Protein AF-A0A3D5GNB7-F1 (afdb_monomer_lite)

Foldseek 3Di:
DALQPDDDLVVQQVLLVVLVHHDDSVVSVQSNCCSPVVHDDDDDDDPPPCPVVVLVSNCVSNVHDRDDDDDDPPDDPCNVPHDDPVVVVVVVVVVVVVVVVVPPPDDD

Secondary structure (DSSP, 8-state):
--TT---SHHHHHHHHHHTT----HHHHHHHHHHHHHT--------TTSSHHHHHHHHHHHHT---------TT--HHHHH----HHHHHHHHHHHHHHHHHTS----

Sequence (108 aa):
MGVHDVATVDEVVEALAGCEYLADEGLATAIFLALRLQRPLLLEGEAGVGKTEVGKALASWSDGGLIRLQCFEGLDSAQAVYEWDYAKQLLHLRATEAAGAASGVDVA

Structure (mmCIF, N/CA/C/O backbone):
data_AF-A0A3D5GNB7-F1
#
_entry.id   AF-A0A3D5GNB7-F1
#
loop_
_atom_site.group_PDB
_atom_site.id
_atom_site.type_symbol
_atom_site.label_atom_id
_atom_site.label_alt_id
_atom_site.label_comp_id
_atom_site.label_asym_id
_atom_site.label_entity_id
_atom_site.label_seq_id
_atom_site.pdbx_PDB_ins_code
_atom_site.Cartn_x
_atom_site.Cartn_y
_atom_site.Cartn_z
_atom_site.occupancy
_atom_site.B_iso_or_equiv
_atom_site.auth_seq_id
_atom_site.auth_comp_id
_atom_site.auth_asym_id
_atom_site.auth_atom_id
_atom_site.pdbx_PDB_model_num
ATOM 1 N N . MET A 1 1 ? -10.704 -14.176 4.027 1.00 55.16 1 MET A N 1
ATOM 2 C CA . MET A 1 1 ? -11.530 -13.011 3.654 1.00 55.16 1 MET A CA 1
ATOM 3 C C . MET A 1 1 ? -10.658 -12.144 2.770 1.00 55.16 1 MET A C 1
ATOM 5 O O . MET A 1 1 ? -9.562 -11.819 3.205 1.00 55.16 1 MET A O 1
ATOM 9 N N . GLY A 1 2 ? -11.041 -11.921 1.512 1.00 65.25 2 GLY A N 1
ATOM 10 C CA . GLY A 1 2 ? -10.205 -11.159 0.581 1.00 65.25 2 GLY A CA 1
ATOM 11 C C . GLY A 1 2 ? -10.216 -9.671 0.924 1.00 65.25 2 GLY A C 1
ATOM 12 O O . GLY A 1 2 ? -11.188 -9.178 1.491 1.00 65.25 2 GLY A O 1
ATOM 13 N N . VAL A 1 3 ? -9.164 -8.946 0.536 1.00 75.50 3 VAL A N 1
ATOM 14 C CA . VAL A 1 3 ? -9.009 -7.498 0.788 1.00 75.50 3 VAL A CA 1
ATOM 15 C C . VAL A 1 3 ? -10.191 -6.654 0.259 1.00 75.50 3 VAL A C 1
ATOM 17 O O . VAL A 1 3 ? -10.401 -5.524 0.686 1.00 75.50 3 VAL A O 1
ATOM 20 N N . HIS A 1 4 ? -10.981 -7.204 -0.668 1.00 73.38 4 HIS A N 1
ATOM 21 C CA . HIS A 1 4 ? -12.112 -6.542 -1.325 1.00 73.38 4 HIS A CA 1
ATOM 22 C C . HIS A 1 4 ? -13.457 -6.670 -0.587 1.00 73.38 4 HIS A C 1
ATOM 24 O O . HIS A 1 4 ? -14.365 -5.891 -0.874 1.00 73.38 4 HIS A O 1
ATOM 30 N N . ASP A 1 5 ? -13.583 -7.598 0.367 1.00 83.38 5 ASP A N 1
ATOM 31 C CA . ASP A 1 5 ? -14.857 -7.904 1.048 1.00 83.38 5 ASP A CA 1
ATOM 32 C C . ASP A 1 5 ? -14.980 -7.278 2.444 1.00 83.38 5 ASP A C 1
ATOM 34 O O . ASP A 1 5 ? -15.919 -7.565 3.181 1.00 83.38 5 ASP A O 1
ATOM 38 N N . VAL A 1 6 ? -14.042 -6.406 2.809 1.00 89.94 6 VAL A N 1
ATOM 39 C CA . VAL A 1 6 ? -14.015 -5.760 4.122 1.00 89.94 6 VAL A CA 1
ATOM 40 C C . VAL A 1 6 ? -15.198 -4.813 4.292 1.00 89.94 6 VAL A C 1
ATOM 42 O O . VAL A 1 6 ? -15.442 -3.942 3.448 1.00 89.94 6 VAL A O 1
ATOM 45 N N . ALA A 1 7 ? -15.914 -4.958 5.404 1.00 92.38 7 ALA A N 1
ATOM 46 C CA . ALA A 1 7 ? -17.113 -4.191 5.717 1.00 92.38 7 ALA A CA 1
ATOM 47 C C . ALA A 1 7 ? -16.865 -3.066 6.732 1.00 92.38 7 ALA A C 1
ATOM 49 O O . ALA A 1 7 ? -17.601 -2.075 6.722 1.00 92.38 7 ALA A O 1
ATOM 50 N N . THR A 1 8 ? -15.838 -3.186 7.578 1.00 95.69 8 THR A N 1
ATOM 51 C CA . THR A 1 8 ? -15.580 -2.255 8.689 1.00 95.69 8 THR A CA 1
ATOM 52 C C . THR A 1 8 ? -14.105 -1.864 8.817 1.00 95.69 8 THR A C 1
ATOM 54 O O . THR A 1 8 ? -13.222 -2.508 8.256 1.00 95.69 8 THR A O 1
ATOM 57 N N . VAL A 1 9 ? -13.833 -0.787 9.562 1.00 97.19 9 VAL A N 1
ATOM 58 C CA . VAL A 1 9 ? -12.458 -0.364 9.887 1.00 97.19 9 VAL A CA 1
ATOM 59 C C . VAL A 1 9 ? -11.788 -1.364 10.836 1.00 97.19 9 VAL A C 1
ATOM 61 O O . VAL A 1 9 ? -10.615 -1.676 10.648 1.00 97.19 9 VAL A O 1
ATOM 64 N N . ASP A 1 10 ? -12.532 -1.923 11.793 1.00 96.69 10 ASP A N 1
ATOM 65 C CA . ASP A 1 10 ? -12.011 -2.901 12.758 1.00 96.69 10 ASP A CA 1
ATOM 66 C C . ASP A 1 10 ? -11.494 -4.169 12.066 1.00 96.69 10 ASP A C 1
ATOM 68 O O . ASP A 1 10 ? -10.418 -4.662 12.396 1.00 96.69 10 ASP A O 1
ATOM 72 N N . GLU A 1 11 ? -12.185 -4.639 11.023 1.00 95.50 11 GLU A N 1
ATOM 73 C CA . GLU A 1 11 ? -11.713 -5.755 10.193 1.00 95.50 11 GLU A CA 1
ATOM 74 C C . GLU A 1 11 ? -10.363 -5.459 9.516 1.00 95.50 11 GLU A C 1
ATOM 76 O O . GLU A 1 11 ? -9.546 -6.367 9.359 1.00 95.50 11 GLU A O 1
ATOM 81 N N . VAL A 1 12 ? -10.094 -4.202 9.132 1.00 96.25 12 VAL A N 1
ATOM 82 C CA . VAL A 1 12 ? -8.778 -3.801 8.598 1.00 96.25 12 VAL A CA 1
ATOM 83 C C . VAL A 1 12 ? -7.715 -3.869 9.689 1.00 96.25 12 VAL A C 1
ATOM 85 O O . VAL A 1 12 ? -6.619 -4.368 9.440 1.00 96.25 12 VAL A O 1
ATOM 88 N N . VAL A 1 13 ? -8.026 -3.377 10.891 1.00 97.12 13 VAL A N 1
ATOM 89 C CA . VAL A 1 13 ? -7.103 -3.413 12.035 1.00 97.12 13 VAL A CA 1
ATOM 90 C C . VAL A 1 13 ? -6.734 -4.856 12.373 1.00 97.12 13 VAL A C 1
ATOM 92 O O . VAL A 1 13 ? -5.549 -5.174 12.477 1.00 97.12 13 VAL A O 1
ATOM 95 N N . GLU A 1 14 ? -7.724 -5.742 12.488 1.00 95.75 14 GLU A N 1
ATOM 96 C CA . GLU A 1 14 ? -7.512 -7.162 12.780 1.00 95.75 14 GLU A CA 1
ATOM 97 C C . GLU A 1 14 ? -6.707 -7.864 11.680 1.00 95.75 14 GLU A C 1
ATOM 99 O O . GLU A 1 14 ? -5.775 -8.617 11.972 1.00 95.75 14 GLU A O 1
ATOM 104 N N . ALA A 1 15 ? -7.018 -7.590 10.410 1.00 94.81 15 ALA A N 1
ATOM 105 C CA . ALA A 1 15 ? -6.309 -8.189 9.287 1.00 94.81 15 ALA A CA 1
ATOM 106 C C . ALA A 1 15 ? -4.836 -7.758 9.216 1.00 94.81 15 ALA A C 1
ATOM 108 O O . ALA A 1 15 ? -3.955 -8.595 8.999 1.00 94.81 15 ALA A O 1
ATOM 109 N N . LEU A 1 16 ? -4.553 -6.469 9.432 1.00 95.62 16 LEU A N 1
ATOM 110 C CA . LEU A 1 16 ? -3.185 -5.953 9.475 1.00 95.62 16 LEU A CA 1
ATOM 111 C C . LEU A 1 16 ? -2.419 -6.487 10.689 1.00 95.62 16 LEU A C 1
ATOM 113 O O . LEU A 1 16 ? -1.260 -6.876 10.541 1.00 95.62 16 LEU A O 1
ATOM 117 N N . ALA A 1 17 ? -3.066 -6.597 11.853 1.00 96.06 17 ALA A N 1
ATOM 118 C CA . ALA A 1 17 ? -2.463 -7.198 13.039 1.00 96.06 17 ALA A CA 1
ATOM 119 C C . ALA A 1 17 ? -2.087 -8.672 12.803 1.00 96.06 17 ALA A C 1
ATOM 121 O O . ALA A 1 17 ? -1.009 -9.106 13.209 1.00 96.06 17 ALA A O 1
ATOM 122 N N . GLY A 1 18 ? -2.925 -9.422 12.075 1.00 95.44 18 GLY A N 1
ATOM 123 C CA . GLY A 1 18 ? -2.616 -10.781 11.616 1.00 95.44 18 GLY A CA 1
ATOM 124 C C . GLY A 1 18 ? -1.422 -10.865 10.656 1.00 95.44 18 GLY A C 1
ATOM 125 O O . GLY A 1 18 ? -0.825 -11.930 10.520 1.00 95.44 18 GLY A O 1
ATOM 126 N N . CYS A 1 19 ? -1.042 -9.746 10.037 1.00 95.31 19 CYS A N 1
ATOM 127 C CA . CYS A 1 19 ? 0.140 -9.595 9.186 1.00 95.31 19 CYS A CA 1
ATOM 128 C C . CYS A 1 19 ? 1.305 -8.896 9.910 1.00 95.31 19 CYS A C 1
ATOM 130 O O . CYS A 1 19 ? 2.156 -8.293 9.256 1.00 95.31 19 CYS A O 1
ATOM 132 N N . GLU A 1 20 ? 1.324 -8.941 11.247 1.00 95.00 20 GLU A N 1
ATOM 133 C CA . GLU A 1 20 ? 2.356 -8.333 12.100 1.00 95.00 20 GLU A CA 1
ATOM 134 C C . GLU A 1 20 ? 2.486 -6.803 11.937 1.00 95.00 20 GLU A C 1
ATOM 136 O O . GLU A 1 20 ? 3.531 -6.219 12.229 1.00 95.00 20 GLU A O 1
ATOM 141 N N . TYR A 1 21 ? 1.413 -6.126 11.506 1.00 95.75 21 TYR A N 1
ATOM 142 C CA . TYR A 1 21 ? 1.367 -4.674 11.342 1.00 95.75 21 TYR A CA 1
ATOM 143 C C . TYR A 1 21 ? 0.322 -4.037 12.265 1.00 95.75 21 TYR A C 1
ATOM 145 O O . TYR A 1 21 ? -0.879 -4.254 12.121 1.00 95.75 21 TYR A O 1
ATOM 153 N N . LEU A 1 22 ? 0.772 -3.194 13.197 1.00 95.12 22 LEU A N 1
ATOM 154 C CA . LEU A 1 22 ? -0.118 -2.457 14.093 1.00 95.12 22 LEU A CA 1
ATOM 155 C C . LEU A 1 22 ? -0.507 -1.114 13.463 1.00 95.12 22 LEU A C 1
ATOM 157 O O . LEU A 1 22 ? 0.293 -0.179 13.439 1.00 95.12 22 LEU A O 1
ATOM 161 N N . ALA A 1 23 ? -1.733 -1.024 12.951 1.00 94.94 23 ALA A N 1
ATOM 162 C CA . ALA A 1 23 ? -2.291 0.217 12.425 1.00 94.94 23 ALA A CA 1
ATOM 163 C C . ALA A 1 23 ? -3.037 0.999 13.513 1.00 94.94 23 ALA A C 1
ATOM 165 O O . ALA A 1 23 ? -3.730 0.411 14.344 1.00 94.94 23 ALA A O 1
ATOM 166 N N . ASP A 1 24 ? -2.928 2.328 13.474 1.00 94.12 24 ASP A N 1
ATOM 167 C CA . ASP A 1 24 ? -3.864 3.194 14.184 1.00 94.12 24 ASP A CA 1
ATOM 168 C C . ASP A 1 24 ? -5.199 3.306 13.424 1.00 94.12 24 ASP A C 1
ATOM 170 O O . ASP A 1 24 ? -5.335 2.884 12.270 1.00 94.12 24 ASP A O 1
ATOM 174 N N . GLU A 1 25 ? -6.199 3.888 14.084 1.00 94.94 25 GLU A N 1
ATOM 175 C CA . GLU A 1 25 ? -7.537 4.074 13.517 1.00 94.94 25 GLU A CA 1
ATOM 176 C C . GLU A 1 25 ? -7.516 4.923 12.234 1.00 94.94 25 GLU A C 1
ATOM 178 O O . GLU A 1 25 ? -8.266 4.653 11.294 1.00 94.94 25 GLU A O 1
ATOM 183 N N . GLY A 1 26 ? -6.634 5.925 12.155 1.00 95.12 26 GLY A N 1
ATOM 184 C CA . GLY A 1 26 ? -6.537 6.825 11.006 1.00 95.12 26 GLY A CA 1
ATOM 185 C C . GLY A 1 26 ? -6.047 6.110 9.748 1.00 95.12 26 GLY A C 1
ATOM 186 O O . GLY A 1 26 ? -6.667 6.209 8.686 1.00 95.12 26 GLY A O 1
ATOM 187 N N . LEU A 1 27 ? -4.966 5.342 9.871 1.00 95.69 27 LEU A N 1
ATOM 188 C CA . LEU A 1 27 ? -4.410 4.531 8.796 1.00 95.69 27 LEU A CA 1
ATOM 189 C C . LEU A 1 27 ? -5.369 3.409 8.392 1.00 95.69 27 LEU A C 1
ATOM 191 O O . LEU A 1 27 ? -5.590 3.206 7.197 1.00 95.69 27 LEU A O 1
ATOM 195 N N . ALA A 1 28 ? -5.975 2.718 9.360 1.00 96.38 28 ALA A N 1
ATOM 196 C CA . ALA A 1 28 ? -6.964 1.680 9.082 1.00 96.38 28 ALA A CA 1
ATOM 197 C C . ALA A 1 28 ? -8.174 2.246 8.322 1.00 96.38 28 ALA A C 1
ATOM 199 O O . ALA A 1 28 ? -8.609 1.660 7.330 1.00 96.38 28 ALA A O 1
ATOM 200 N N . THR A 1 29 ? -8.657 3.430 8.709 1.00 96.88 29 THR A N 1
ATOM 201 C CA . THR A 1 29 ? -9.743 4.132 8.009 1.00 96.88 29 THR A CA 1
ATOM 202 C C . THR A 1 29 ? -9.341 4.514 6.585 1.00 96.88 29 THR A C 1
ATOM 204 O O . THR A 1 29 ? -10.109 4.305 5.645 1.00 96.88 29 THR A O 1
ATOM 207 N N . ALA A 1 30 ? -8.132 5.046 6.388 1.00 96.75 30 ALA A N 1
ATOM 208 C CA . ALA A 1 30 ? -7.641 5.413 5.061 1.00 96.75 30 ALA A CA 1
ATOM 209 C C . ALA A 1 30 ? -7.518 4.192 4.132 1.00 96.75 30 ALA A C 1
ATOM 211 O O . ALA A 1 30 ? -7.935 4.252 2.973 1.00 96.75 30 ALA A O 1
ATOM 212 N N . ILE A 1 31 ? -7.007 3.070 4.650 1.00 95.81 31 ILE A N 1
ATOM 213 C CA . ILE A 1 31 ? -6.921 1.795 3.927 1.00 95.81 31 ILE A CA 1
ATOM 214 C C . ILE A 1 31 ? -8.320 1.267 3.605 1.00 95.81 31 ILE A C 1
ATOM 216 O O . ILE A 1 31 ? -8.590 0.940 2.451 1.00 95.81 31 ILE A O 1
ATOM 220 N N . PHE A 1 32 ? -9.231 1.244 4.582 1.00 96.06 32 PHE A N 1
ATOM 221 C CA . PHE A 1 32 ? -10.623 0.838 4.380 1.00 96.06 32 PHE A CA 1
ATOM 222 C C . PHE A 1 32 ? -11.274 1.620 3.232 1.00 96.06 32 PHE A C 1
ATOM 224 O O . PHE A 1 32 ? -11.844 1.034 2.311 1.00 96.06 32 PHE A O 1
ATOM 231 N N . LEU A 1 33 ? -11.142 2.949 3.238 1.00 95.75 33 LEU A N 1
ATOM 232 C CA . LEU A 1 33 ? -11.686 3.803 2.184 1.00 95.75 33 LEU A CA 1
ATOM 233 C C . LEU A 1 33 ? -11.011 3.557 0.831 1.00 95.75 33 LEU A C 1
ATOM 235 O O . LEU A 1 33 ? -11.708 3.502 -0.180 1.00 95.75 33 LEU A O 1
ATOM 239 N N . ALA A 1 34 ? -9.689 3.375 0.788 1.00 95.06 34 ALA A N 1
ATOM 240 C CA . ALA A 1 34 ? -8.971 3.056 -0.446 1.00 95.06 34 ALA A CA 1
ATOM 241 C C . ALA A 1 34 ? -9.474 1.744 -1.073 1.00 95.06 34 ALA A C 1
ATOM 243 O O . ALA A 1 34 ? -9.727 1.694 -2.280 1.00 95.06 34 ALA A O 1
ATOM 244 N N . LEU A 1 35 ? -9.707 0.719 -0.245 1.00 93.00 35 LEU A N 1
ATOM 245 C CA . LEU A 1 35 ? -10.259 -0.573 -0.654 1.00 93.00 35 LEU A CA 1
ATOM 246 C C . LEU A 1 35 ? -11.715 -0.452 -1.121 1.00 93.00 35 LEU A C 1
ATOM 248 O O . LEU A 1 35 ? -12.061 -0.956 -2.187 1.00 93.00 35 LEU A O 1
ATOM 252 N N . ARG A 1 36 ? -12.573 0.265 -0.388 1.00 92.50 36 ARG A N 1
ATOM 253 C CA . ARG A 1 36 ? -13.995 0.428 -0.748 1.00 92.50 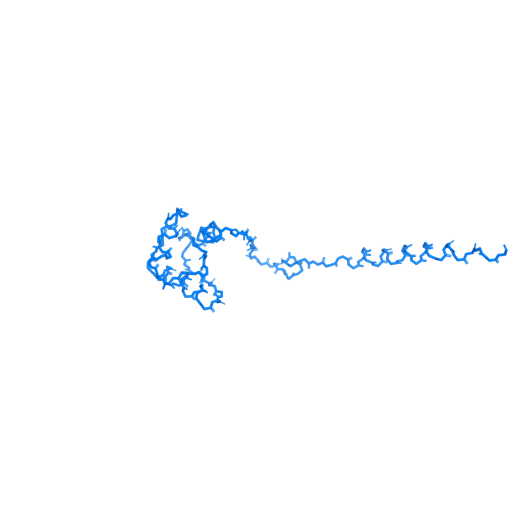36 ARG A CA 1
ATOM 254 C C . ARG A 1 36 ? -14.211 1.300 -1.981 1.00 92.50 36 ARG A C 1
ATOM 256 O O . ARG A 1 36 ? -15.101 1.020 -2.779 1.00 92.50 36 ARG A O 1
ATOM 263 N N . LEU A 1 37 ? -13.418 2.357 -2.132 1.00 93.50 37 LEU A N 1
ATOM 264 C CA . LEU A 1 37 ? -13.531 3.309 -3.239 1.00 93.50 37 LEU A CA 1
ATOM 265 C C . LEU A 1 37 ? -12.705 2.901 -4.460 1.00 93.50 37 LEU A C 1
ATOM 267 O O . LEU A 1 37 ? -12.837 3.540 -5.503 1.00 93.50 37 LEU A O 1
ATOM 271 N N . GLN A 1 38 ? -11.850 1.880 -4.336 1.00 91.94 38 GLN A N 1
ATOM 272 C CA . GLN A 1 38 ? -10.905 1.468 -5.377 1.00 91.94 38 GLN A CA 1
ATOM 273 C C . GLN A 1 38 ? -10.031 2.649 -5.836 1.00 91.94 38 GLN A C 1
ATOM 275 O O . GLN A 1 38 ? -9.883 2.932 -7.027 1.00 91.94 38 GLN A O 1
ATOM 280 N N . ARG A 1 39 ? -9.481 3.394 -4.867 1.00 94.94 39 ARG A N 1
ATOM 281 C CA . ARG A 1 39 ? -8.652 4.585 -5.107 1.00 94.94 39 ARG A CA 1
ATOM 282 C C . ARG A 1 39 ? -7.224 4.369 -4.600 1.00 94.94 39 ARG A C 1
ATOM 284 O O . ARG A 1 39 ? -7.059 3.778 -3.537 1.00 94.94 39 ARG A O 1
ATOM 291 N N . PRO A 1 40 ? -6.199 4.877 -5.314 1.00 95.06 40 PRO A N 1
ATOM 292 C CA . PRO A 1 40 ? -4.820 4.820 -4.840 1.00 95.06 40 PRO A CA 1
ATOM 293 C C . PRO A 1 40 ? -4.641 5.534 -3.498 1.00 95.06 40 PRO A C 1
ATOM 295 O O . PRO A 1 40 ? -5.250 6.580 -3.266 1.00 95.06 40 PRO A O 1
ATOM 298 N N . LEU A 1 41 ? -3.765 4.987 -2.656 1.00 94.31 41 LEU A N 1
ATOM 299 C CA . LEU A 1 41 ? -3.421 5.535 -1.349 1.00 94.31 41 LEU A CA 1
ATOM 300 C C . LEU A 1 41 ? -2.010 6.135 -1.391 1.00 94.31 41 LEU A C 1
ATOM 302 O O . LEU A 1 41 ? -1.051 5.448 -1.737 1.00 94.31 41 LEU A O 1
ATOM 306 N N . LEU A 1 42 ? -1.890 7.412 -1.025 1.00 95.06 42 LEU A N 1
ATOM 307 C CA . LEU A 1 42 ? -0.612 8.079 -0.782 1.00 95.06 42 LEU A CA 1
ATOM 308 C C . LEU A 1 42 ? -0.391 8.166 0.730 1.00 95.06 42 LEU A C 1
ATOM 310 O O . LEU A 1 42 ? -1.281 8.610 1.452 1.00 95.06 42 LEU A O 1
ATOM 314 N N . LEU A 1 43 ? 0.785 7.749 1.198 1.00 93.19 43 LEU A N 1
ATOM 315 C CA . LEU A 1 43 ? 1.137 7.762 2.616 1.00 93.19 43 LEU A CA 1
ATOM 316 C C . LEU A 1 43 ? 2.259 8.760 2.890 1.00 93.19 43 LEU A C 1
ATOM 318 O O . LEU A 1 43 ? 3.379 8.604 2.399 1.00 93.19 43 LEU A O 1
ATOM 322 N N . GLU A 1 44 ? 1.968 9.745 3.731 1.00 92.81 44 GLU A N 1
ATOM 323 C CA . GLU A 1 44 ? 2.910 10.775 4.169 1.00 92.81 44 GLU A CA 1
ATOM 324 C C . GLU A 1 44 ? 3.277 10.587 5.646 1.00 92.81 44 GLU A C 1
ATOM 326 O O . GLU A 1 44 ? 2.518 10.026 6.430 1.00 92.81 44 GLU A O 1
ATOM 331 N N . GLY A 1 45 ? 4.475 11.025 6.038 1.00 90.88 45 GLY A N 1
ATOM 332 C CA . GLY A 1 45 ? 4.900 11.038 7.442 1.00 90.88 45 GLY A CA 1
ATOM 333 C C . GLY A 1 45 ? 6.417 11.013 7.600 1.00 90.88 45 GLY A C 1
ATOM 334 O O . GLY A 1 45 ? 7.148 10.986 6.608 1.00 90.88 45 GLY A O 1
ATOM 335 N N . GLU A 1 46 ? 6.900 10.881 8.829 1.00 91.69 46 GLU A N 1
ATOM 336 C CA . GLU A 1 46 ? 8.336 10.851 9.138 1.00 91.69 46 GLU A CA 1
ATOM 337 C C . GLU A 1 46 ? 9.039 9.560 8.693 1.00 91.69 46 GLU A C 1
ATOM 339 O O . GLU A 1 46 ? 8.417 8.515 8.474 1.00 91.69 46 GLU A O 1
ATOM 344 N N . ALA A 1 47 ? 10.359 9.603 8.528 1.00 88.56 47 ALA A N 1
ATOM 345 C CA . ALA A 1 47 ? 11.126 8.400 8.223 1.00 88.56 47 ALA A CA 1
ATOM 346 C C . ALA A 1 47 ? 10.986 7.369 9.362 1.00 88.56 47 ALA A C 1
ATOM 348 O O . ALA A 1 47 ? 11.086 7.714 10.533 1.00 88.56 47 ALA A O 1
ATOM 349 N N . GLY A 1 48 ? 10.758 6.098 9.018 1.00 87.62 48 GLY A N 1
ATOM 350 C CA . GLY A 1 48 ? 10.697 5.003 9.997 1.00 87.62 48 GLY A CA 1
ATOM 351 C C . GLY A 1 48 ? 9.317 4.683 10.587 1.00 87.62 48 GLY A C 1
ATOM 352 O O . GLY A 1 48 ? 9.198 3.682 11.278 1.00 87.62 48 GLY A O 1
ATOM 353 N N . VAL A 1 49 ? 8.255 5.426 10.258 1.00 91.19 49 VAL A N 1
ATOM 354 C CA . VAL A 1 49 ? 6.887 5.189 10.790 1.00 91.19 49 VAL A CA 1
ATOM 355 C C . VAL A 1 49 ? 6.121 4.024 10.130 1.00 91.19 49 VAL A C 1
ATOM 357 O O . VAL A 1 49 ? 4.899 3.989 10.156 1.00 91.19 49 VAL A O 1
ATOM 360 N N . GLY A 1 50 ? 6.810 3.090 9.467 1.00 90.56 50 GLY A N 1
ATOM 361 C CA . GLY A 1 50 ? 6.161 1.900 8.887 1.00 90.56 50 GLY A CA 1
ATOM 362 C C . GLY A 1 50 ? 5.530 2.062 7.494 1.00 90.56 50 GLY A C 1
ATOM 363 O O . GLY A 1 50 ? 4.945 1.110 6.989 1.00 90.56 50 GLY A O 1
ATOM 364 N N . LYS A 1 51 ? 5.716 3.199 6.804 1.00 94.12 51 LYS A N 1
ATOM 365 C CA . LYS A 1 51 ? 5.202 3.432 5.429 1.00 94.12 51 LYS A CA 1
ATOM 366 C C . LYS A 1 51 ? 5.542 2.338 4.412 1.00 94.12 51 LYS A C 1
ATOM 368 O O . LYS A 1 51 ? 4.762 2.073 3.509 1.00 94.12 51 LYS A O 1
ATOM 373 N N . THR A 1 52 ? 6.724 1.739 4.516 1.00 93.50 52 THR A N 1
ATOM 374 C CA . THR A 1 52 ? 7.125 0.643 3.622 1.00 93.50 52 THR A CA 1
ATOM 375 C C . THR A 1 52 ? 6.520 -0.686 4.067 1.00 93.50 52 THR A C 1
ATOM 377 O O . THR A 1 52 ? 6.150 -1.506 3.230 1.00 93.50 52 THR A O 1
ATOM 380 N N . GLU A 1 53 ? 6.406 -0.900 5.378 1.00 95.19 53 GLU A N 1
ATOM 381 C CA . GLU A 1 53 ? 5.906 -2.154 5.946 1.00 95.19 53 GLU A CA 1
ATOM 382 C C . GLU A 1 53 ? 4.413 -2.342 5.703 1.00 95.19 53 GLU A C 1
ATOM 384 O O . GLU A 1 53 ? 3.994 -3.453 5.397 1.00 95.19 53 GLU A O 1
ATOM 389 N N . VAL A 1 54 ? 3.616 -1.271 5.707 1.00 94.94 54 VAL A N 1
ATOM 390 C CA . VAL A 1 54 ? 2.180 -1.383 5.403 1.00 94.94 54 VAL A CA 1
ATOM 391 C C . VAL A 1 54 ? 1.928 -1.933 3.997 1.00 94.94 54 VAL A C 1
ATOM 393 O O . VAL A 1 54 ? 1.012 -2.723 3.804 1.00 94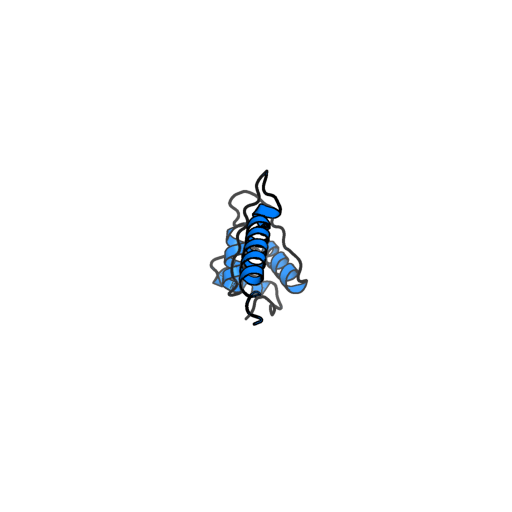.94 54 VAL A O 1
ATOM 396 N N . GLY A 1 55 ? 2.773 -1.599 3.014 1.00 94.75 55 GLY A N 1
ATOM 397 C CA . GLY A 1 55 ? 2.675 -2.163 1.665 1.00 94.75 55 GLY A CA 1
ATOM 398 C C . GLY A 1 55 ? 2.926 -3.674 1.642 1.00 94.75 55 GLY A C 1
ATOM 399 O O . GLY A 1 55 ? 2.241 -4.401 0.927 1.00 94.75 55 GLY A O 1
ATOM 400 N N . LYS A 1 56 ? 3.865 -4.160 2.464 1.00 95.19 56 LYS A N 1
ATOM 401 C CA . LYS A 1 56 ? 4.119 -5.598 2.635 1.00 95.19 56 LYS A CA 1
ATOM 402 C C . LYS A 1 56 ? 2.966 -6.286 3.356 1.00 95.19 56 LYS A C 1
ATOM 404 O O . LYS A 1 56 ? 2.522 -7.327 2.893 1.00 95.19 56 LYS A O 1
ATOM 409 N N . ALA A 1 57 ? 2.452 -5.683 4.426 1.00 95.50 57 ALA A N 1
ATOM 410 C CA . ALA A 1 57 ? 1.306 -6.208 5.162 1.00 95.50 57 ALA A CA 1
ATOM 411 C C . ALA A 1 57 ? 0.064 -6.323 4.264 1.00 95.50 57 ALA A C 1
ATOM 413 O O . ALA A 1 57 ? -0.592 -7.357 4.256 1.00 95.50 57 ALA A O 1
ATOM 414 N N . LEU A 1 58 ? -0.216 -5.307 3.439 1.00 94.38 58 LEU A N 1
ATOM 415 C CA . LEU A 1 58 ? -1.313 -5.331 2.465 1.00 94.38 58 LEU A CA 1
ATOM 416 C C . LEU A 1 58 ? -1.132 -6.422 1.398 1.00 94.38 58 LEU A C 1
ATOM 418 O O . LEU A 1 58 ? -2.103 -7.081 1.027 1.00 94.38 58 LEU A O 1
ATOM 422 N N . ALA A 1 59 ? 0.092 -6.638 0.908 1.00 94.50 59 ALA A N 1
ATOM 423 C CA . ALA A 1 59 ? 0.384 -7.717 -0.034 1.00 94.50 59 ALA A CA 1
ATOM 424 C C . ALA A 1 59 ? 0.174 -9.100 0.604 1.00 94.50 59 ALA A C 1
ATOM 426 O O . ALA A 1 59 ? -0.533 -9.926 0.034 1.00 94.50 59 ALA A O 1
ATOM 427 N N . SER A 1 60 ? 0.695 -9.315 1.818 1.00 93.88 60 SER A N 1
ATOM 428 C CA . SER A 1 60 ? 0.485 -10.550 2.586 1.00 93.88 60 SER A CA 1
ATOM 429 C C . SER A 1 60 ? -0.993 -10.804 2.873 1.00 93.88 60 SER A C 1
ATOM 431 O O . SER A 1 60 ? -1.474 -11.918 2.698 1.00 93.88 60 SER A O 1
ATOM 433 N N . TRP A 1 61 ? -1.736 -9.770 3.270 1.00 94.00 61 TRP A N 1
ATOM 434 C CA . TRP A 1 61 ? -3.165 -9.886 3.550 1.00 94.00 61 TRP A CA 1
ATOM 435 C C . TRP A 1 61 ? -3.983 -10.203 2.290 1.00 94.00 61 TRP A C 1
ATOM 437 O O . TRP A 1 61 ? -4.899 -11.024 2.329 1.00 94.00 61 TRP A O 1
ATOM 447 N N . SER A 1 62 ? -3.657 -9.571 1.162 1.00 91.00 62 SER A N 1
ATOM 448 C CA . SER A 1 62 ? -4.354 -9.803 -0.110 1.00 91.00 62 SER A CA 1
ATOM 449 C C . SER A 1 62 ? -3.944 -11.093 -0.826 1.00 91.00 62 SER A C 1
ATOM 451 O O . SER A 1 62 ? -4.541 -11.401 -1.856 1.00 91.00 62 SER A O 1
ATOM 453 N N . ASP A 1 63 ? -2.956 -11.831 -0.304 1.00 90.50 63 ASP A N 1
ATOM 454 C CA . ASP A 1 63 ? -2.273 -12.934 -1.002 1.00 90.50 63 ASP A CA 1
ATOM 455 C C . ASP A 1 63 ? -1.764 -12.506 -2.398 1.00 90.50 63 ASP A C 1
ATOM 457 O O . ASP A 1 63 ? -1.758 -13.256 -3.375 1.00 90.50 63 ASP A O 1
ATOM 461 N N . GLY A 1 64 ? -1.395 -11.226 -2.506 1.00 90.50 64 GLY A N 1
ATOM 462 C CA . GLY A 1 64 ? -1.011 -10.563 -3.742 1.00 90.50 64 GLY A CA 1
ATOM 463 C C . GLY A 1 64 ? 0.501 -10.392 -3.876 1.00 90.50 64 GLY A C 1
ATOM 464 O O . GLY A 1 64 ? 1.254 -10.359 -2.903 1.00 90.50 64 GLY A O 1
ATOM 465 N N . GLY A 1 65 ? 0.967 -10.218 -5.112 1.00 93.25 65 GLY A N 1
ATOM 466 C CA . GLY A 1 65 ? 2.363 -9.869 -5.374 1.00 93.25 65 GLY A CA 1
ATOM 467 C C . GLY A 1 65 ? 2.678 -8.421 -4.986 1.00 93.25 65 GLY A C 1
ATOM 468 O O . GLY A 1 65 ? 2.002 -7.496 -5.434 1.00 93.25 65 GLY A O 1
ATOM 469 N N . LEU A 1 66 ? 3.751 -8.204 -4.216 1.00 94.62 66 LEU A N 1
ATOM 470 C CA . LEU A 1 66 ? 4.279 -6.864 -3.945 1.00 94.62 66 LEU A CA 1
ATOM 471 C C . LEU A 1 66 ? 5.296 -6.452 -5.015 1.00 94.62 66 LEU A C 1
ATOM 473 O O . LEU A 1 66 ? 6.434 -6.924 -5.023 1.00 94.62 66 LEU A O 1
ATOM 477 N N . ILE A 1 67 ? 4.914 -5.510 -5.876 1.00 93.25 67 ILE A N 1
ATOM 478 C CA . ILE A 1 67 ? 5.832 -4.884 -6.832 1.00 93.25 67 ILE A CA 1
ATOM 479 C C . ILE A 1 67 ? 6.371 -3.595 -6.213 1.00 93.25 67 ILE A C 1
ATOM 481 O O . ILE A 1 67 ? 5.620 -2.662 -5.935 1.00 93.25 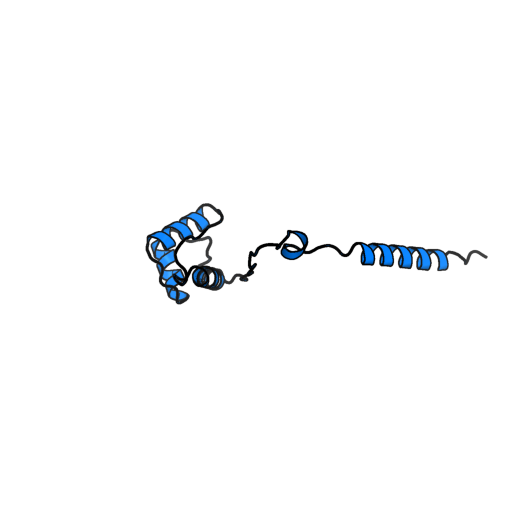67 ILE A O 1
ATOM 485 N N . ARG A 1 68 ? 7.689 -3.532 -6.001 1.00 93.06 68 ARG A N 1
ATOM 486 C CA . ARG A 1 68 ? 8.358 -2.361 -5.422 1.00 93.06 68 ARG A CA 1
ATOM 487 C C . ARG A 1 68 ? 9.087 -1.568 -6.502 1.00 93.06 68 ARG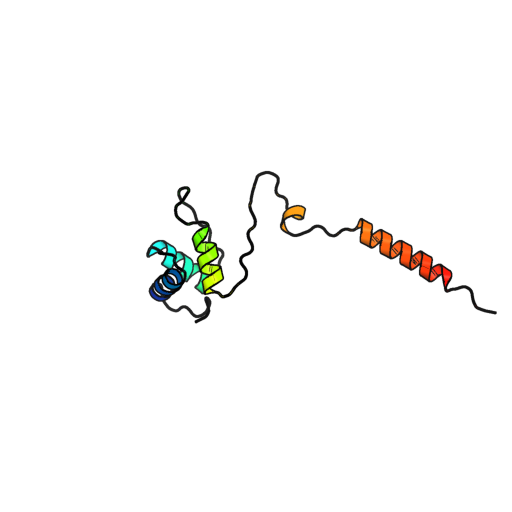 A C 1
ATOM 489 O O . ARG A 1 68 ? 10.149 -1.987 -6.953 1.00 93.06 68 ARG A O 1
ATOM 496 N N .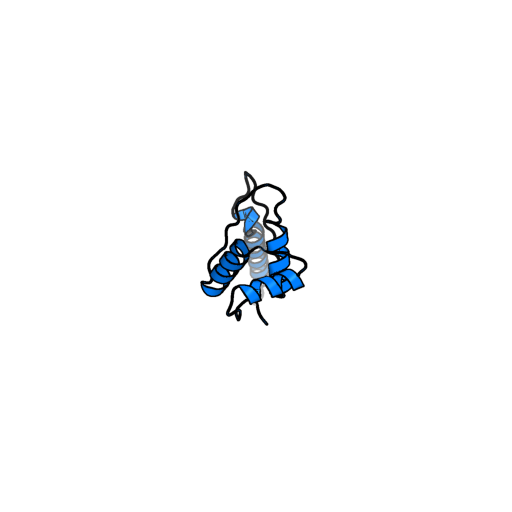 LEU A 1 69 ? 8.555 -0.397 -6.846 1.00 92.50 69 LEU A N 1
ATOM 497 C CA . LEU A 1 69 ? 9.235 0.601 -7.672 1.00 92.50 69 LEU A CA 1
ATOM 498 C C . LEU A 1 69 ? 9.817 1.690 -6.767 1.00 92.50 69 LEU A C 1
ATOM 500 O O . LEU A 1 69 ? 9.087 2.363 -6.044 1.00 92.50 69 LEU A O 1
ATOM 504 N N . GLN A 1 70 ? 11.138 1.850 -6.783 1.00 91.94 70 GLN A N 1
ATOM 505 C CA . GLN A 1 70 ? 11.792 2.939 -6.067 1.00 91.94 70 GLN A CA 1
ATOM 506 C C . GLN A 1 70 ? 11.855 4.165 -6.975 1.00 91.94 70 GLN A C 1
ATOM 508 O O . GLN A 1 70 ? 12.588 4.159 -7.957 1.00 91.94 70 GLN A O 1
ATOM 513 N N . CYS A 1 71 ? 11.110 5.212 -6.631 1.00 91.81 71 CYS A N 1
ATOM 514 C CA . CYS A 1 71 ? 11.168 6.484 -7.343 1.00 91.81 71 CYS A CA 1
ATOM 515 C C . CYS A 1 71 ? 12.380 7.293 -6.872 1.00 91.81 71 CYS A C 1
ATOM 517 O O . CYS A 1 71 ? 12.547 7.538 -5.677 1.00 91.81 71 CYS A O 1
ATOM 519 N N . PHE A 1 72 ? 13.217 7.706 -7.815 1.00 92.81 72 PHE A N 1
ATOM 520 C CA . PHE A 1 72 ? 14.367 8.575 -7.589 1.00 92.81 72 PHE A CA 1
ATOM 521 C C . PHE A 1 72 ? 14.524 9.525 -8.781 1.00 92.81 72 PHE A C 1
ATOM 523 O O . PHE A 1 72 ? 13.878 9.356 -9.817 1.00 92.81 72 PHE A O 1
ATOM 530 N N . GLU A 1 73 ? 15.357 10.548 -8.625 1.00 94.31 73 GLU A N 1
ATOM 531 C CA . GLU A 1 73 ? 15.605 11.522 -9.686 1.00 94.31 73 GLU A CA 1
ATOM 532 C C . GLU A 1 73 ? 16.258 10.857 -10.907 1.00 94.31 73 GLU A C 1
ATOM 534 O O . GLU A 1 73 ? 17.272 10.174 -10.786 1.00 94.31 73 GLU A O 1
ATOM 539 N N . GLY A 1 74 ? 15.670 11.055 -12.088 1.00 90.50 74 GLY A N 1
ATOM 540 C CA . GLY A 1 74 ? 16.134 10.430 -13.328 1.00 90.50 74 GLY A CA 1
ATOM 541 C C . GLY A 1 74 ? 15.499 9.073 -13.646 1.00 90.50 74 GLY A C 1
ATOM 542 O O . GLY A 1 74 ? 15.823 8.517 -14.689 1.00 90.50 74 GLY A O 1
ATOM 543 N N . LEU A 1 75 ? 14.582 8.563 -12.810 1.00 91.56 75 LEU A N 1
ATOM 544 C CA . LEU A 1 75 ? 13.705 7.457 -13.203 1.00 91.56 75 LEU A CA 1
ATOM 545 C C . LEU A 1 75 ? 12.704 7.947 -14.262 1.00 91.56 75 LEU A C 1
ATOM 547 O O . LEU A 1 75 ? 11.912 8.853 -13.992 1.00 91.56 75 LEU A O 1
ATOM 551 N N . ASP A 1 76 ? 12.710 7.325 -15.439 1.00 90.50 76 ASP A N 1
ATOM 552 C CA . ASP A 1 76 ? 11.759 7.602 -16.519 1.00 90.50 76 ASP A CA 1
ATOM 553 C C . ASP A 1 76 ? 10.780 6.437 -16.772 1.00 90.50 76 ASP A C 1
ATOM 555 O O . ASP A 1 76 ? 10.844 5.369 -16.154 1.00 90.50 76 ASP A O 1
ATOM 559 N N . SER A 1 77 ? 9.820 6.652 -17.674 1.00 86.75 77 SER A N 1
ATOM 560 C CA . SER A 1 77 ? 8.799 5.654 -18.007 1.00 86.75 77 SER A CA 1
ATOM 561 C C . SER A 1 77 ? 9.364 4.421 -18.713 1.00 86.75 77 SER A C 1
ATOM 563 O O . SER A 1 77 ? 8.846 3.324 -18.498 1.00 86.75 77 SER A O 1
ATOM 565 N N . ALA A 1 78 ? 10.413 4.578 -19.525 1.00 85.31 78 ALA A N 1
ATOM 566 C CA . ALA A 1 78 ? 11.058 3.479 -20.238 1.00 85.31 78 ALA A CA 1
ATOM 567 C C . ALA A 1 78 ? 11.713 2.504 -19.248 1.00 85.31 78 ALA A C 1
ATOM 569 O O . ALA A 1 78 ? 11.546 1.288 -19.356 1.00 85.31 78 ALA A O 1
ATOM 570 N N . GLN A 1 79 ? 12.369 3.044 -18.221 1.00 83.31 79 GLN A N 1
ATOM 571 C CA . GLN A 1 79 ? 12.956 2.281 -17.124 1.00 83.31 79 GLN A CA 1
ATOM 572 C C . GLN A 1 79 ? 11.904 1.678 -16.182 1.00 83.31 79 GLN A C 1
ATOM 574 O O . GLN A 1 79 ? 12.106 0.575 -15.678 1.00 83.31 79 GLN A O 1
ATOM 579 N N . ALA A 1 80 ? 10.792 2.378 -15.931 1.00 86.06 80 ALA A N 1
ATOM 580 C CA . ALA A 1 80 ? 9.769 1.932 -14.984 1.00 86.06 80 ALA A CA 1
ATOM 581 C C . ALA A 1 80 ? 8.816 0.860 -15.544 1.00 86.06 80 ALA A C 1
ATOM 583 O O . ALA A 1 80 ? 8.398 -0.025 -14.798 1.00 86.06 80 ALA A O 1
ATOM 584 N N . VAL A 1 81 ? 8.440 0.945 -16.826 1.00 83.50 81 VAL A N 1
ATOM 585 C CA . VAL A 1 81 ? 7.396 0.087 -17.424 1.00 83.50 81 VAL A CA 1
ATOM 586 C C . VAL A 1 81 ? 7.968 -1.003 -18.326 1.00 83.50 81 VAL A C 1
ATOM 588 O O . VAL A 1 81 ? 7.327 -2.047 -18.418 1.00 83.50 81 VAL A O 1
ATOM 591 N N . TYR A 1 82 ? 9.164 -0.788 -18.902 1.00 72.38 82 TYR A N 1
ATOM 592 C CA . TYR A 1 82 ? 9.829 -1.541 -19.985 1.00 72.38 82 TYR A CA 1
ATOM 593 C C . TYR A 1 82 ? 9.832 -0.775 -21.318 1.00 72.38 82 TYR A C 1
ATOM 595 O O . TYR A 1 82 ? 8.811 -0.230 -21.741 1.00 72.38 82 TYR A O 1
ATOM 603 N N . GLU A 1 83 ? 10.972 -0.798 -22.017 1.00 70.00 83 GLU A N 1
ATOM 604 C CA . GLU A 1 83 ? 11.106 -0.346 -23.404 1.00 70.00 83 GLU A CA 1
ATOM 605 C C . GLU A 1 83 ? 11.190 -1.551 -24.348 1.00 70.00 83 GLU A C 1
ATOM 607 O O . GLU A 1 83 ? 11.961 -2.489 -24.134 1.00 70.00 83 GLU A O 1
ATOM 612 N N . TRP A 1 84 ? 10.392 -1.521 -25.415 1.00 69.31 84 TRP A N 1
ATOM 613 C CA . TRP A 1 84 ? 10.454 -2.528 -26.469 1.00 69.31 84 TRP A CA 1
ATOM 614 C C . TRP A 1 84 ? 11.745 -2.389 -27.279 1.00 69.31 84 TRP A C 1
ATOM 616 O O . TRP A 1 84 ? 12.041 -1.325 -27.820 1.00 69.31 84 TRP A O 1
ATOM 626 N N . ASP A 1 85 ? 12.486 -3.489 -27.426 1.00 74.88 85 ASP A N 1
ATOM 627 C CA . ASP A 1 85 ? 13.699 -3.534 -28.247 1.00 74.88 85 ASP A CA 1
ATOM 628 C C . ASP A 1 85 ? 13.341 -3.570 -29.745 1.00 74.88 85 ASP A C 1
ATOM 630 O O . ASP A 1 85 ? 13.298 -4.621 -30.398 1.00 74.88 85 ASP A O 1
ATOM 634 N N . TYR A 1 86 ? 13.059 -2.386 -30.292 1.00 79.50 86 TYR A N 1
ATOM 635 C CA . TYR A 1 86 ? 12.741 -2.189 -31.706 1.00 79.50 86 TYR A CA 1
ATOM 636 C C . TYR A 1 86 ? 13.866 -2.661 -32.631 1.00 79.50 86 TYR A C 1
ATOM 638 O O . TYR A 1 86 ? 13.592 -3.155 -33.726 1.00 79.50 86 TYR A O 1
ATOM 646 N N . ALA A 1 87 ? 15.129 -2.550 -32.205 1.00 83.94 87 ALA A N 1
ATOM 647 C CA . ALA A 1 87 ? 16.268 -2.987 -33.003 1.00 83.94 87 ALA A CA 1
ATOM 648 C C . ALA A 1 87 ? 16.242 -4.507 -33.211 1.00 83.94 87 ALA A C 1
ATOM 650 O O . ALA A 1 87 ? 16.406 -4.969 -34.341 1.00 83.94 87 ALA A O 1
ATOM 651 N N . LYS A 1 88 ? 15.954 -5.289 -32.161 1.00 82.56 88 LYS A N 1
ATOM 652 C CA . LYS A 1 88 ? 15.759 -6.742 -32.287 1.00 82.56 88 LYS A CA 1
ATOM 653 C C . LYS A 1 88 ? 14.556 -7.101 -33.154 1.00 82.56 88 LYS A C 1
ATOM 655 O O . LYS A 1 88 ? 14.661 -8.035 -33.948 1.00 82.56 88 LYS A O 1
ATOM 660 N N . GLN A 1 89 ? 13.443 -6.373 -33.046 1.00 84.69 89 GLN A N 1
ATOM 661 C CA . GLN A 1 89 ? 12.283 -6.597 -33.919 1.00 84.69 89 GLN A CA 1
ATOM 662 C C . GLN A 1 89 ? 12.619 -6.356 -35.395 1.00 84.69 89 GLN A C 1
ATOM 664 O O . GLN A 1 89 ? 12.305 -7.193 -36.241 1.00 84.69 89 GLN A O 1
ATOM 669 N N . LEU A 1 90 ? 13.304 -5.254 -35.708 1.00 90.56 90 LEU A N 1
ATOM 670 C CA . LEU A 1 90 ? 13.767 -4.951 -37.063 1.00 90.56 90 LEU A CA 1
ATOM 671 C C . LEU A 1 90 ? 14.752 -6.004 -37.571 1.00 90.56 90 LEU A C 1
ATOM 673 O O . LEU A 1 90 ? 14.617 -6.463 -38.702 1.00 90.56 90 LEU A O 1
ATOM 677 N N . LEU A 1 91 ? 15.710 -6.425 -36.744 1.00 90.62 91 LEU A N 1
ATOM 678 C CA . LEU A 1 91 ? 16.675 -7.454 -37.125 1.00 90.62 91 LEU A CA 1
ATOM 679 C C . LEU A 1 91 ? 15.977 -8.788 -37.436 1.00 90.62 91 LEU A C 1
ATOM 681 O O . LEU A 1 91 ? 16.309 -9.438 -38.425 1.00 90.62 91 LEU A O 1
ATOM 685 N N . HIS A 1 92 ? 14.978 -9.166 -36.633 1.00 86.81 92 HIS A N 1
ATOM 686 C CA . HIS A 1 92 ? 14.166 -10.360 -36.861 1.00 86.81 92 HIS A CA 1
ATOM 687 C C . HIS A 1 92 ? 13.368 -10.277 -38.168 1.00 86.81 92 HIS A C 1
ATOM 689 O O . HIS A 1 92 ? 13.390 -11.233 -38.943 1.00 86.81 92 HIS A O 1
ATOM 695 N N . LEU A 1 93 ? 12.723 -9.136 -38.443 1.00 87.56 93 LEU A N 1
ATOM 696 C CA . LEU A 1 93 ? 12.007 -8.875 -39.700 1.00 87.56 93 LEU A CA 1
ATOM 697 C C . LEU A 1 93 ? 12.941 -8.985 -40.911 1.00 87.56 93 LEU A C 1
ATOM 699 O O . LEU A 1 93 ? 12.629 -9.675 -41.875 1.00 87.56 93 LEU A O 1
ATOM 703 N N . ARG A 1 94 ? 14.136 -8.388 -40.844 1.00 88.25 94 ARG A N 1
ATOM 704 C CA . ARG A 1 94 ? 15.127 -8.484 -41.929 1.00 88.25 94 ARG A CA 1
ATOM 705 C C . ARG A 1 94 ? 15.638 -9.907 -42.134 1.00 88.25 94 ARG A C 1
ATOM 707 O O . ARG A 1 94 ? 15.797 -10.340 -43.272 1.00 88.25 94 ARG A O 1
ATOM 714 N N . ALA A 1 95 ? 15.886 -10.640 -41.050 1.00 89.62 95 ALA A N 1
ATOM 715 C CA . ALA A 1 95 ? 16.318 -12.032 -41.126 1.00 89.62 95 ALA A CA 1
ATOM 716 C C . ALA A 1 95 ? 15.233 -12.939 -41.733 1.00 89.62 95 ALA A C 1
ATOM 718 O O . ALA A 1 95 ? 15.550 -13.819 -42.531 1.00 89.62 95 ALA A O 1
ATOM 719 N N . THR A 1 96 ? 13.958 -12.707 -41.403 1.00 85.50 96 THR A N 1
ATOM 720 C CA . THR A 1 96 ? 12.826 -13.447 -41.985 1.00 85.50 96 THR A CA 1
ATOM 721 C C . THR A 1 96 ? 12.575 -13.077 -43.448 1.00 85.50 96 THR A C 1
ATOM 723 O O . THR A 1 96 ? 12.352 -13.980 -44.249 1.00 85.50 96 THR A O 1
ATOM 726 N N . GLU A 1 97 ? 12.697 -11.803 -43.838 1.00 87.56 97 GLU A N 1
ATOM 727 C CA . GLU A 1 97 ? 12.666 -11.372 -45.249 1.00 87.56 97 GLU A CA 1
ATOM 728 C C . GLU A 1 97 ? 13.767 -12.057 -46.073 1.00 87.56 97 GLU A C 1
ATOM 730 O O . GLU A 1 97 ? 13.497 -12.614 -47.137 1.00 87.56 97 GLU A O 1
ATOM 735 N N . ALA A 1 98 ? 15.004 -12.064 -45.567 1.00 82.25 98 ALA A N 1
ATOM 736 C CA . ALA A 1 98 ? 16.134 -12.701 -46.237 1.00 82.25 98 ALA A CA 1
ATOM 737 C C . ALA A 1 98 ? 15.965 -14.228 -46.350 1.00 82.25 98 ALA A C 1
ATOM 739 O O . ALA A 1 98 ? 16.274 -14.806 -47.391 1.00 82.25 98 ALA A O 1
ATOM 740 N N . ALA A 1 99 ? 15.439 -14.882 -45.309 1.00 78.25 99 ALA A N 1
ATOM 741 C CA . ALA A 1 99 ? 15.163 -16.319 -45.325 1.00 78.25 99 ALA A CA 1
ATOM 742 C C . ALA A 1 99 ? 13.990 -16.692 -46.252 1.00 78.25 99 ALA A C 1
ATOM 744 O O . ALA A 1 99 ? 14.047 -17.720 -46.921 1.00 78.25 99 ALA A O 1
ATOM 745 N N . GLY A 1 100 ? 12.948 -15.856 -46.333 1.00 69.56 100 GLY A N 1
ATOM 746 C CA . GLY A 1 100 ? 11.813 -16.044 -47.244 1.00 69.56 100 GLY A CA 1
ATOM 747 C C . GLY A 1 100 ? 12.150 -15.760 -48.711 1.00 69.56 100 GLY A C 1
ATOM 748 O O . GLY A 1 100 ? 11.616 -16.408 -49.605 1.00 69.56 100 GLY A O 1
ATOM 749 N N . ALA A 1 101 ? 13.086 -14.847 -48.981 1.00 58.53 101 ALA A N 1
ATOM 750 C CA . ALA A 1 101 ? 13.626 -14.640 -50.325 1.00 58.53 101 ALA A CA 1
ATOM 751 C C . ALA A 1 101 ? 14.476 -15.834 -50.810 1.00 58.53 101 ALA A C 1
ATOM 753 O O . ALA A 1 101 ? 14.575 -16.066 -52.013 1.00 58.53 101 ALA A O 1
ATOM 754 N N . ALA A 1 102 ? 15.055 -16.616 -49.890 1.00 55.62 102 ALA A N 1
ATOM 755 C CA . ALA A 1 102 ? 15.847 -17.803 -50.211 1.00 55.62 102 ALA A CA 1
ATOM 756 C C . ALA A 1 102 ? 15.001 -19.052 -50.544 1.00 55.62 102 ALA A C 1
ATOM 758 O O . ALA A 1 102 ? 15.523 -19.978 -51.157 1.00 55.62 102 ALA A O 1
ATOM 759 N N . SER A 1 103 ? 13.709 -19.091 -50.187 1.00 55.25 103 SER A N 1
ATOM 760 C CA . SER A 1 103 ? 12.808 -20.228 -50.457 1.00 55.25 103 SER A CA 1
ATOM 761 C C . SER A 1 103 ? 11.940 -20.074 -51.716 1.00 55.25 103 SER A C 1
ATOM 763 O O . SER A 1 103 ? 11.162 -20.969 -52.036 1.00 55.25 103 SER A O 1
ATOM 765 N N . GLY A 1 104 ? 12.070 -18.961 -52.447 1.00 52.69 104 GLY A N 1
ATOM 766 C CA . GLY A 1 104 ? 11.290 -18.651 -53.653 1.00 52.69 104 GLY A CA 1
ATOM 767 C C . GLY A 1 104 ? 11.920 -19.063 -54.988 1.00 52.69 104 GLY A C 1
ATOM 768 O O . GLY A 1 104 ? 11.419 -18.651 -56.032 1.00 52.69 104 GLY A O 1
ATOM 769 N N . VAL A 1 105 ? 13.005 -19.843 -54.989 1.00 51.56 105 VAL A N 1
ATOM 770 C CA . VAL A 1 105 ? 13.653 -20.329 -56.221 1.00 51.56 105 VAL A CA 1
ATOM 771 C C . VAL A 1 105 ? 13.607 -21.854 -56.258 1.00 51.56 105 VAL A C 1
ATOM 773 O O . VAL A 1 105 ? 14.603 -22.518 -56.017 1.00 51.56 105 VAL A O 1
ATOM 776 N N . ASP A 1 106 ? 12.422 -22.389 -56.542 1.00 50.97 106 ASP A N 1
ATOM 777 C CA . ASP A 1 106 ? 12.256 -23.671 -57.236 1.00 50.97 106 ASP A CA 1
ATOM 778 C C . ASP A 1 106 ? 10.910 -23.640 -57.977 1.00 50.97 106 ASP A C 1
ATOM 780 O O . ASP A 1 106 ? 9.860 -24.046 -57.480 1.00 50.97 106 ASP A O 1
ATOM 784 N N . VAL A 1 107 ? 10.942 -23.071 -59.183 1.00 51.22 107 VAL A N 1
ATOM 785 C CA . VAL A 1 107 ? 9.962 -23.355 -60.236 1.00 51.22 107 VAL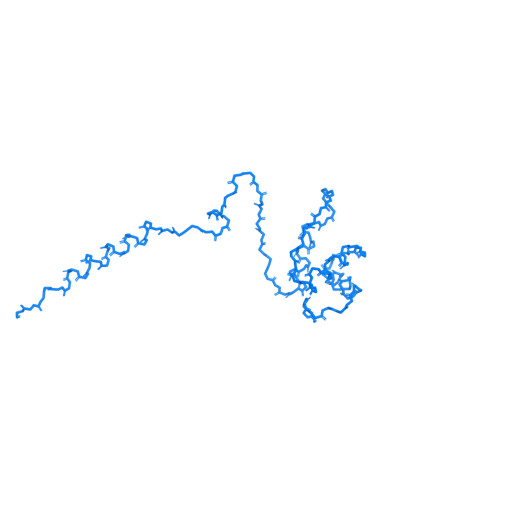 A CA 1
ATOM 786 C C . VAL A 1 107 ? 10.757 -23.686 -61.495 1.00 51.22 107 VAL A C 1
ATOM 788 O O . VAL A 1 107 ? 11.091 -22.792 -62.274 1.00 51.22 107 VAL A O 1
ATOM 791 N N . ALA A 1 108 ? 11.080 -24.968 -61.654 1.00 37.09 108 ALA A N 1
ATOM 792 C CA . ALA A 1 108 ? 11.329 -25.637 -62.930 1.00 37.09 108 ALA A CA 1
ATOM 793 C C . ALA A 1 108 ? 11.184 -27.153 -62.746 1.00 37.09 108 ALA A C 1
ATOM 795 O O . ALA A 1 108 ? 11.877 -27.705 -61.865 1.00 37.09 108 ALA A O 1
#

pLDDT: mean 87.13, std 12.67, range [37.09, 97.19]

Radius of gyration: 24.67 Å; chains: 1; bounding box: 34×37×77 Å